Protein AF-A0A1X0C3B9-F1 (afdb_monomer_lite)

Radius of gyration: 15.24 Å; chains: 1; bounding box: 32×29×48 Å

Secondary structure (DSSP, 8-state):
-HHHHHHHHHHHHHHHHHHHHHHHHHTTSS-SSTTT-HHHHHHHHTT--HHHHHHHHTTHHHHHT-TTS-HHHHHHHHHHHHHHHHHHHHHHHHHHHHHHH-

Sequence (102 aa):
MIAIAVVLLILAAVMTVFGLVLYGNGVGQVPDEPGREPAATRKGLARISWKDLFARMKTSIKEMLNDEASRAQQLTATGAFFVMVGLIVVVLALLAIIAAML

Structure (mmCIF, N/CA/C/O backbone):
data_AF-A0A1X0C3B9-F1
#
_entry.id   AF-A0A1X0C3B9-F1
#
loop_
_atom_site.group_PDB
_atom_site.id
_atom_site.type_symbol
_atom_site.label_atom_id
_atom_site.label_alt_id
_atom_site.label_comp_id
_atom_site.label_asym_id
_atom_site.label_entity_id
_atom_site.label_seq_id
_atom_site.pdbx_PDB_ins_code
_atom_site.Cartn_x
_atom_site.Cartn_y
_atom_site.Cartn_z
_atom_site.occupancy
_atom_site.B_iso_or_equiv
_atom_site.auth_seq_id
_atom_site.auth_comp_id
_atom_site.auth_asym_id
_atom_site.auth_atom_id
_atom_site.pdbx_PDB_model_num
ATOM 1 N N . MET A 1 1 ? 15.543 -2.907 -19.403 1.00 81.56 1 MET A N 1
ATOM 2 C CA . MET A 1 1 ? 14.720 -2.083 -18.486 1.00 81.56 1 MET A CA 1
ATOM 3 C C . MET A 1 1 ? 13.280 -2.586 -18.318 1.00 81.56 1 MET A C 1
ATOM 5 O O . MET A 1 1 ? 12.752 -2.474 -17.220 1.00 81.56 1 MET A O 1
ATOM 9 N N . ILE A 1 2 ? 12.664 -3.228 -19.325 1.00 85.88 2 ILE A N 1
ATOM 10 C CA . ILE A 1 2 ? 11.277 -3.743 -19.235 1.00 85.88 2 ILE A CA 1
ATOM 11 C C . ILE A 1 2 ? 11.070 -4.752 -18.091 1.00 85.88 2 ILE A C 1
ATOM 13 O O . ILE A 1 2 ? 10.123 -4.614 -17.328 1.00 85.88 2 ILE A O 1
ATOM 17 N N . ALA A 1 3 ? 11.967 -5.730 -17.914 1.00 88.75 3 ALA A N 1
ATOM 18 C CA . ALA A 1 3 ? 11.847 -6.703 -16.819 1.00 88.75 3 ALA A CA 1
ATOM 19 C C . ALA A 1 3 ? 11.836 -6.032 -15.429 1.00 88.75 3 ALA A C 1
ATOM 21 O O . ALA A 1 3 ? 11.051 -6.407 -14.563 1.00 88.75 3 ALA A O 1
ATOM 22 N N . ILE A 1 4 ? 12.654 -4.989 -15.242 1.00 88.25 4 ILE A N 1
ATOM 23 C CA . ILE A 1 4 ? 12.684 -4.184 -14.012 1.00 88.25 4 ILE A CA 1
ATOM 24 C C . ILE A 1 4 ? 11.345 -3.463 -13.823 1.00 88.25 4 ILE A C 1
ATOM 26 O O . ILE A 1 4 ? 10.789 -3.501 -12.731 1.00 88.25 4 ILE A O 1
ATOM 30 N N . ALA A 1 5 ? 10.789 -2.867 -14.880 1.00 88.38 5 ALA A N 1
ATOM 31 C CA . ALA A 1 5 ? 9.481 -2.220 -14.812 1.00 88.38 5 ALA A CA 1
ATOM 32 C C . ALA A 1 5 ? 8.367 -3.190 -14.389 1.00 88.38 5 ALA A C 1
ATOM 34 O O . ALA A 1 5 ? 7.554 -2.845 -13.537 1.00 88.38 5 ALA A O 1
ATOM 35 N N . VAL A 1 6 ? 8.356 -4.415 -14.925 1.00 93.94 6 VAL A N 1
ATOM 36 C CA . VAL A 1 6 ? 7.379 -5.447 -14.537 1.00 93.94 6 VAL A CA 1
ATOM 37 C C . VAL A 1 6 ? 7.498 -5.784 -13.051 1.00 93.94 6 VAL A C 1
ATOM 39 O O . VAL A 1 6 ? 6.491 -5.808 -12.346 1.00 93.94 6 VAL A O 1
ATOM 42 N N . VAL A 1 7 ? 8.720 -5.987 -12.550 1.00 94.88 7 VAL A N 1
ATOM 43 C CA . VAL A 1 7 ? 8.960 -6.259 -11.123 1.00 94.88 7 VAL A CA 1
ATOM 44 C C . VAL A 1 7 ? 8.491 -5.093 -10.251 1.00 94.88 7 VAL A C 1
ATOM 46 O O . VAL A 1 7 ? 7.811 -5.319 -9.249 1.00 94.88 7 VAL A O 1
ATOM 49 N N . LEU A 1 8 ? 8.788 -3.852 -10.646 1.00 91.19 8 LEU A N 1
ATOM 50 C CA . LEU A 1 8 ? 8.340 -2.655 -9.930 1.00 91.19 8 LEU A CA 1
ATOM 51 C C . LEU A 1 8 ? 6.808 -2.549 -9.908 1.00 91.19 8 LEU A C 1
ATOM 53 O O . LEU A 1 8 ? 6.243 -2.252 -8.861 1.00 91.19 8 LEU A O 1
ATOM 57 N N . LEU A 1 9 ? 6.118 -2.855 -11.011 1.00 92.50 9 LEU A N 1
ATOM 58 C CA . LEU A 1 9 ? 4.651 -2.848 -11.050 1.00 92.50 9 LEU A CA 1
ATOM 59 C C . LEU A 1 9 ? 4.036 -3.888 -10.106 1.00 92.50 9 LEU A C 1
ATOM 61 O O . LEU A 1 9 ? 3.066 -3.581 -9.414 1.00 92.50 9 LEU A O 1
ATOM 65 N N . ILE A 1 10 ? 4.607 -5.095 -10.040 1.00 95.69 10 ILE A N 1
ATOM 66 C CA . ILE A 1 10 ? 4.147 -6.140 -9.111 1.00 95.69 10 ILE A CA 1
ATOM 67 C C . ILE A 1 10 ? 4.343 -5.680 -7.662 1.00 95.69 10 ILE A C 1
ATOM 69 O O . ILE A 1 10 ? 3.411 -5.758 -6.861 1.00 95.69 10 ILE A O 1
ATOM 73 N N . LEU A 1 11 ? 5.525 -5.153 -7.333 1.00 93.75 11 LEU A N 1
ATOM 74 C CA . LEU A 1 11 ? 5.830 -4.611 -6.005 1.00 93.75 11 LEU A CA 1
ATOM 75 C C . LEU A 1 11 ? 4.875 -3.481 -5.620 1.00 93.75 11 LEU A C 1
ATOM 77 O O . LEU A 1 11 ? 4.304 -3.510 -4.532 1.00 93.75 11 LEU A O 1
ATOM 81 N N . ALA A 1 12 ? 4.654 -2.526 -6.524 1.00 91.06 12 ALA A N 1
ATOM 82 C CA . ALA A 1 12 ? 3.720 -1.432 -6.309 1.00 91.06 12 ALA A CA 1
ATOM 83 C C . ALA A 1 12 ? 2.307 -1.948 -6.022 1.00 91.06 12 ALA A C 1
ATOM 85 O O . ALA A 1 12 ? 1.698 -1.541 -5.035 1.00 91.06 12 ALA A O 1
ATOM 86 N N . ALA A 1 13 ? 1.809 -2.888 -6.830 1.00 92.75 13 ALA A N 1
ATOM 87 C CA . ALA A 1 13 ? 0.485 -3.469 -6.639 1.00 92.75 13 ALA A CA 1
ATOM 88 C C . ALA A 1 13 ? 0.353 -4.151 -5.269 1.00 92.75 13 ALA A C 1
ATOM 90 O O . ALA A 1 13 ? -0.609 -3.894 -4.544 1.00 92.75 13 ALA A O 1
ATOM 91 N N . VAL A 1 14 ? 1.335 -4.973 -4.885 1.00 94.50 14 VAL A N 1
ATOM 92 C CA . VAL A 1 14 ? 1.342 -5.660 -3.585 1.00 94.50 14 VAL A CA 1
ATOM 93 C C . VAL A 1 14 ? 1.367 -4.653 -2.436 1.00 94.50 14 VAL A C 1
ATOM 95 O O . VAL A 1 14 ? 0.546 -4.753 -1.524 1.00 94.50 14 VAL A O 1
ATOM 98 N N . MET A 1 15 ? 2.251 -3.653 -2.490 1.00 90.38 15 MET A N 1
ATOM 99 C CA . MET A 1 15 ? 2.370 -2.635 -1.442 1.00 90.38 15 MET A CA 1
ATOM 100 C C . MET A 1 15 ? 1.109 -1.785 -1.316 1.00 90.38 15 MET A C 1
ATOM 102 O O . MET A 1 15 ? 0.651 -1.536 -0.203 1.00 90.38 15 MET A O 1
ATOM 106 N N . THR A 1 16 ? 0.512 -1.371 -2.434 1.00 89.62 16 THR A N 1
ATOM 107 C CA . THR A 1 16 ? -0.718 -0.577 -2.424 1.00 89.62 16 THR A CA 1
ATOM 108 C C . THR A 1 16 ? -1.892 -1.375 -1.864 1.00 89.62 16 THR A C 1
ATOM 110 O O . THR A 1 16 ? -2.608 -0.864 -1.007 1.00 89.62 16 THR A O 1
ATOM 113 N N . VAL A 1 17 ? -2.084 -2.630 -2.286 1.00 91.31 17 VAL A N 1
ATOM 114 C CA . VAL A 1 17 ? -3.180 -3.471 -1.772 1.00 91.31 17 VAL A CA 1
ATOM 115 C C . VAL A 1 17 ? -2.994 -3.752 -0.283 1.00 91.31 17 VAL A C 1
ATOM 117 O O . VAL A 1 17 ? -3.930 -3.569 0.494 1.00 91.31 17 VAL A O 1
ATOM 120 N N . PHE A 1 18 ? -1.787 -4.139 0.127 1.00 90.88 18 PHE A N 1
ATOM 121 C CA . PHE A 1 18 ? -1.471 -4.385 1.531 1.00 90.88 18 PHE A CA 1
ATOM 122 C C . PHE A 1 18 ? -1.670 -3.124 2.385 1.00 90.88 18 PHE A C 1
ATOM 124 O O . PHE A 1 18 ? -2.328 -3.172 3.423 1.00 90.88 18 PHE A O 1
ATOM 131 N N . GLY A 1 19 ? -1.191 -1.974 1.904 1.00 90.12 19 GLY A N 1
ATOM 132 C CA . GLY A 1 19 ? -1.359 -0.688 2.573 1.00 90.12 19 GLY A CA 1
ATOM 133 C C . GLY A 1 19 ? -2.823 -0.274 2.730 1.00 90.12 19 GLY A C 1
ATOM 134 O O . GLY A 1 19 ? -3.220 0.176 3.803 1.00 90.12 19 GLY A O 1
ATOM 135 N N . LEU A 1 20 ? -3.656 -0.486 1.706 1.00 90.19 20 LEU A N 1
ATOM 136 C CA . LEU A 1 20 ? -5.093 -0.200 1.780 1.00 90.19 20 LEU A CA 1
ATOM 137 C C . LEU A 1 20 ? -5.818 -1.106 2.781 1.00 90.19 20 LEU A C 1
ATOM 139 O O . LEU A 1 20 ? -6.714 -0.636 3.480 1.00 90.19 20 LEU A O 1
ATOM 143 N N . VAL A 1 21 ? -5.431 -2.381 2.882 1.00 90.88 21 VAL A N 1
ATOM 144 C CA . VAL A 1 21 ? -5.996 -3.312 3.873 1.00 90.88 21 VAL A CA 1
ATOM 145 C C . VAL A 1 21 ? -5.638 -2.872 5.292 1.00 90.88 21 VAL A C 1
ATOM 147 O O . VAL A 1 21 ? -6.533 -2.773 6.130 1.00 90.88 21 VAL A O 1
ATOM 150 N N . LEU A 1 22 ? -4.369 -2.538 5.551 1.00 88.75 22 LEU A N 1
ATOM 151 C CA . LEU A 1 22 ? -3.926 -2.038 6.858 1.00 88.75 22 LEU A CA 1
ATOM 152 C C . LEU A 1 22 ? -4.605 -0.717 7.230 1.00 88.75 22 LEU A C 1
ATOM 154 O O . LEU A 1 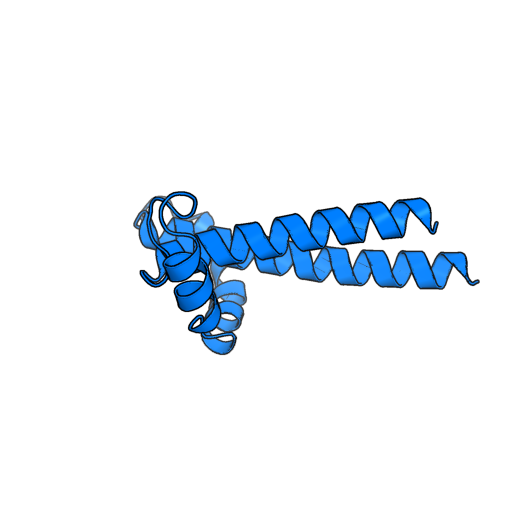22 ? -5.097 -0.567 8.347 1.00 88.75 22 LEU A O 1
ATOM 158 N N . TYR A 1 23 ? -4.677 0.221 6.282 1.00 88.00 23 TYR A N 1
ATOM 159 C CA . TYR A 1 23 ? -5.352 1.498 6.491 1.00 88.00 23 TYR A CA 1
ATOM 160 C C . TYR A 1 23 ? -6.832 1.285 6.797 1.00 88.00 23 TYR A C 1
ATOM 162 O O . TYR A 1 23 ? -7.339 1.803 7.787 1.00 88.00 23 TYR A O 1
ATOM 170 N N . GLY A 1 24 ? -7.508 0.489 5.965 1.00 88.19 24 GLY A N 1
ATOM 171 C CA . GLY A 1 24 ? -8.915 0.146 6.115 1.00 88.19 24 GLY A CA 1
ATOM 172 C C . GLY A 1 24 ? -9.213 -0.517 7.454 1.00 88.19 24 GLY A C 1
ATOM 173 O O . GLY A 1 24 ? -10.237 -0.212 8.058 1.00 88.19 24 GLY A O 1
ATOM 174 N N . ASN A 1 25 ? -8.317 -1.373 7.944 1.00 90.75 25 ASN A N 1
ATOM 175 C CA . ASN A 1 25 ? -8.442 -1.985 9.261 1.00 90.75 25 ASN A CA 1
ATOM 176 C C . ASN A 1 25 ? -8.267 -0.941 10.377 1.00 90.75 25 ASN A C 1
ATOM 178 O O . ASN A 1 25 ? -9.122 -0.826 11.250 1.00 90.75 25 ASN A O 1
ATOM 182 N N . GLY A 1 26 ? -7.240 -0.091 10.280 1.00 84.25 26 GLY A N 1
ATOM 183 C CA . GLY A 1 26 ? -6.990 0.990 11.238 1.00 84.25 26 GLY A CA 1
ATOM 184 C C . GLY A 1 26 ? -8.129 2.014 11.350 1.00 84.25 26 GLY A C 1
ATOM 185 O O . GLY A 1 26 ? -8.377 2.534 12.437 1.00 84.25 26 GLY A O 1
ATOM 186 N N . VAL A 1 27 ? -8.869 2.269 10.262 1.00 88.06 27 VAL A N 1
ATOM 187 C CA . VAL A 1 27 ? -10.071 3.131 10.269 1.00 88.06 27 VAL A CA 1
ATOM 188 C C . VAL A 1 27 ? -11.383 2.376 10.532 1.00 88.06 27 VAL A C 1
ATOM 190 O O . VAL A 1 27 ? -12.456 2.972 10.431 1.00 88.06 27 VAL A O 1
ATOM 193 N N . GLY A 1 28 ? -11.324 1.077 10.845 1.00 86.50 28 GLY A N 1
ATOM 194 C CA . GLY A 1 28 ? -12.492 0.250 11.174 1.00 86.50 28 GLY A CA 1
ATOM 195 C C . GLY A 1 28 ? -13.401 -0.090 9.987 1.00 86.50 28 GLY A C 1
ATOM 196 O O . GLY A 1 28 ? -14.558 -0.458 10.177 1.00 86.50 28 GLY A O 1
ATOM 197 N N . GLN A 1 29 ? -12.913 0.054 8.754 1.00 87.56 29 GLN A N 1
ATOM 198 C CA . GLN A 1 29 ? -13.664 -0.257 7.536 1.00 87.56 29 GLN A CA 1
ATOM 199 C C . GLN A 1 29 ? -13.399 -1.665 6.993 1.00 87.56 29 GLN A C 1
ATOM 201 O O . GLN A 1 29 ? -14.258 -2.216 6.305 1.00 87.56 29 GLN A O 1
ATOM 206 N N . VAL A 1 30 ? -12.231 -2.243 7.278 1.00 88.44 30 VAL A N 1
ATOM 207 C CA . VAL A 1 30 ? -11.848 -3.603 6.871 1.00 88.44 30 VAL A CA 1
ATOM 208 C C . VAL A 1 30 ? -11.778 -4.506 8.111 1.00 88.44 30 VAL A C 1
ATOM 210 O O . VAL A 1 30 ? -11.212 -4.074 9.115 1.00 88.44 30 VAL A O 1
ATOM 213 N N . PRO A 1 31 ? -12.314 -5.743 8.062 1.00 85.00 31 PRO A N 1
ATOM 214 C CA . PRO A 1 31 ? -12.253 -6.682 9.185 1.00 85.00 31 PRO A CA 1
ATOM 215 C C . PRO A 1 31 ? -10.819 -7.021 9.618 1.00 85.00 31 PRO A C 1
ATOM 217 O O . PRO A 1 31 ? -9.893 -6.941 8.811 1.00 85.00 31 PRO A O 1
ATOM 220 N N . ASP A 1 32 ? -10.653 -7.471 10.865 1.00 83.69 32 ASP A N 1
ATOM 221 C CA . ASP A 1 32 ? -9.363 -7.942 11.403 1.00 83.69 32 ASP A CA 1
ATOM 222 C C . ASP A 1 32 ? -8.850 -9.211 10.707 1.00 83.69 32 ASP A C 1
ATOM 224 O O . ASP A 1 32 ? -7.643 -9.397 10.554 1.00 83.69 32 ASP A O 1
ATOM 228 N N . GLU A 1 33 ? -9.763 -10.056 10.218 1.00 83.88 33 GLU A N 1
ATOM 229 C CA . GLU A 1 33 ? -9.459 -11.255 9.430 1.00 83.88 33 GLU A CA 1
ATOM 230 C C . GLU A 1 33 ? -9.925 -11.079 7.970 1.00 83.88 33 GLU A C 1
ATOM 232 O O . GLU A 1 33 ? -10.932 -11.661 7.555 1.00 83.88 33 GLU A O 1
ATOM 237 N N . PRO A 1 34 ? -9.207 -10.299 7.138 1.00 78.94 34 PRO A N 1
ATOM 238 C CA . PRO A 1 34 ? -9.655 -9.974 5.782 1.00 78.94 34 PRO A CA 1
ATOM 239 C C . PRO A 1 34 ? -9.777 -11.196 4.855 1.00 78.94 34 PRO A C 1
ATOM 241 O O . PRO A 1 34 ? -10.512 -11.155 3.870 1.00 78.94 34 PRO A O 1
ATOM 244 N N . GLY A 1 35 ? -9.083 -12.298 5.161 1.00 82.25 35 GLY A N 1
ATOM 245 C CA . GLY A 1 35 ? -9.187 -13.554 4.410 1.00 82.25 35 GLY A CA 1
ATOM 246 C C . GLY A 1 35 ? -10.451 -14.366 4.709 1.00 82.25 35 GLY A C 1
ATOM 247 O O . GLY A 1 35 ? -10.844 -15.195 3.891 1.00 82.25 35 GLY A O 1
ATOM 248 N N . ARG A 1 36 ? -11.101 -14.126 5.853 1.00 83.69 36 ARG A N 1
ATOM 249 C CA . ARG A 1 36 ? -12.290 -14.873 6.286 1.00 83.69 36 ARG A CA 1
ATOM 250 C C . ARG A 1 36 ? -13.569 -14.339 5.652 1.00 83.69 36 ARG A C 1
ATOM 252 O O . ARG A 1 36 ? -14.465 -15.114 5.335 1.00 83.69 36 ARG A O 1
ATOM 259 N N . GLU A 1 37 ? -13.620 -13.030 5.409 1.00 83.62 37 GLU A N 1
ATOM 260 C CA . GLU A 1 37 ? -14.768 -12.347 4.806 1.00 83.62 37 GLU A CA 1
ATOM 261 C C . GLU A 1 37 ? -14.356 -11.473 3.605 1.00 83.62 37 GLU A C 1
ATOM 263 O O . GLU A 1 37 ? -14.415 -10.239 3.659 1.00 83.62 37 GLU A O 1
ATOM 268 N N . PRO A 1 38 ? -13.984 -12.082 2.463 1.00 84.38 38 PRO A N 1
ATOM 269 C CA . PRO A 1 38 ? -13.453 -11.348 1.312 1.00 84.38 38 PRO A CA 1
ATOM 270 C C . PRO A 1 38 ? -14.442 -10.326 0.725 1.00 84.38 38 PRO A C 1
ATOM 272 O O . PRO A 1 38 ? -14.033 -9.290 0.192 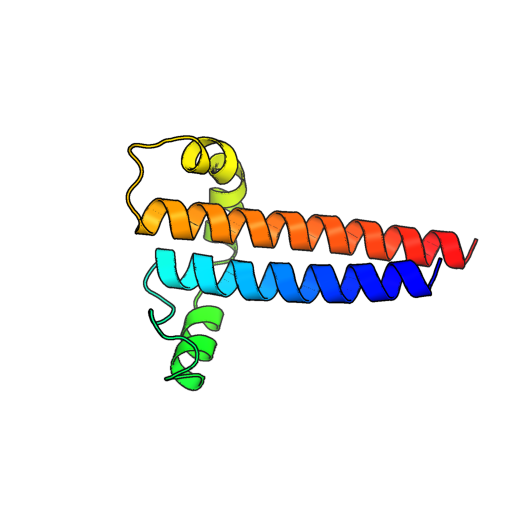1.00 84.38 38 PRO A O 1
ATOM 275 N N . ALA A 1 39 ? -15.750 -10.580 0.834 1.00 84.81 39 ALA A N 1
ATOM 276 C CA . ALA A 1 39 ? -16.785 -9.639 0.406 1.00 84.81 39 ALA A CA 1
ATOM 277 C C . ALA A 1 39 ? -16.849 -8.393 1.310 1.00 84.81 39 ALA A C 1
ATOM 279 O O . ALA A 1 39 ? -16.978 -7.274 0.803 1.00 84.81 39 ALA A O 1
ATOM 280 N N . ALA A 1 40 ? -16.710 -8.572 2.628 1.00 81.56 40 ALA A N 1
ATOM 281 C CA . ALA A 1 40 ? -16.676 -7.475 3.591 1.00 81.56 40 ALA A CA 1
ATOM 282 C C . ALA A 1 40 ? -15.412 -6.628 3.409 1.00 81.56 40 ALA A C 1
ATOM 284 O O . ALA A 1 40 ? -15.507 -5.403 3.354 1.00 81.56 40 ALA A O 1
ATOM 285 N N . THR A 1 41 ? -14.257 -7.258 3.181 1.00 86.00 41 THR A N 1
ATOM 286 C CA . THR A 1 41 ? -13.002 -6.560 2.869 1.00 86.00 41 THR A CA 1
ATOM 287 C C . THR A 1 41 ? -13.112 -5.718 1.606 1.00 86.00 41 THR A C 1
ATOM 289 O O . THR A 1 41 ? -12.786 -4.535 1.640 1.00 86.00 41 THR A O 1
ATOM 292 N N . ARG A 1 42 ? -13.629 -6.265 0.496 1.00 85.81 42 ARG A N 1
ATOM 293 C CA . ARG A 1 42 ? -13.815 -5.485 -0.745 1.00 85.81 42 ARG A CA 1
ATOM 294 C C . ARG A 1 42 ? -14.747 -4.292 -0.541 1.00 85.81 42 ARG A C 1
ATOM 296 O O . ARG A 1 42 ? -14.459 -3.199 -1.024 1.00 85.81 42 ARG A O 1
ATOM 303 N N . LYS A 1 43 ? -15.848 -4.490 0.189 1.00 87.25 43 LYS A N 1
ATOM 304 C CA . LYS A 1 43 ? -16.810 -3.426 0.502 1.00 87.25 43 LYS A CA 1
ATOM 305 C C . LYS A 1 43 ? -16.208 -2.357 1.419 1.00 87.25 43 LYS A C 1
ATOM 307 O O . LYS A 1 43 ? -16.490 -1.178 1.224 1.00 87.25 43 LYS A O 1
ATOM 312 N N . GLY A 1 44 ? -15.383 -2.764 2.381 1.00 83.81 44 GLY A N 1
ATOM 313 C CA . GLY A 1 44 ? -14.623 -1.886 3.266 1.00 83.81 44 GLY A CA 1
ATOM 314 C C . GLY A 1 44 ? -13.603 -1.043 2.513 1.00 83.81 44 GLY A C 1
ATOM 315 O O . GLY A 1 44 ? -13.600 0.176 2.624 1.00 83.81 44 GLY A O 1
ATOM 316 N N . LEU A 1 45 ? -12.806 -1.677 1.651 1.00 86.88 45 LEU A N 1
ATOM 317 C CA . LEU A 1 45 ? -11.829 -0.997 0.798 1.00 86.88 45 LEU A CA 1
ATOM 318 C C . LEU A 1 45 ? -12.483 0.051 -0.115 1.00 86.88 45 LEU A C 1
ATOM 320 O O . LEU A 1 45 ? -11.953 1.146 -0.272 1.00 86.88 45 LEU A O 1
ATOM 324 N N . ALA A 1 46 ? -13.656 -0.251 -0.680 1.00 87.00 46 ALA A N 1
ATOM 325 C CA . ALA A 1 46 ? -14.386 0.673 -1.553 1.00 87.00 46 ALA A CA 1
ATOM 326 C C . ALA A 1 46 ? -14.920 1.926 -0.833 1.00 87.00 46 ALA A C 1
ATOM 328 O O . ALA A 1 46 ? -15.262 2.909 -1.487 1.00 87.00 46 ALA A O 1
ATOM 329 N N . ARG A 1 47 ? -15.017 1.895 0.500 1.00 86.38 47 ARG A N 1
ATOM 330 C CA . ARG A 1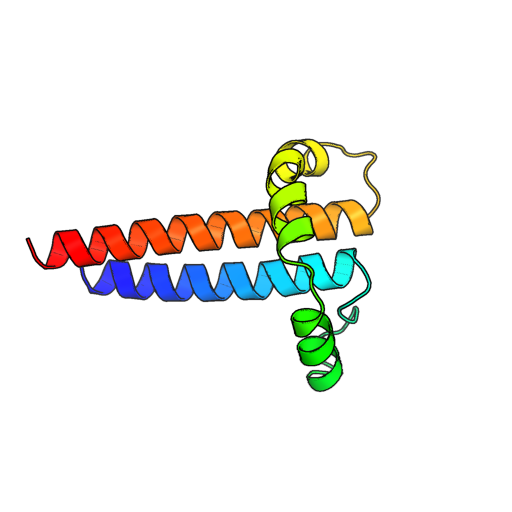 47 ? -15.499 3.007 1.332 1.00 86.38 47 ARG A CA 1
ATOM 331 C C . ARG A 1 47 ? -14.362 3.865 1.899 1.00 86.38 47 ARG A C 1
ATOM 333 O O . ARG A 1 47 ? -14.630 4.876 2.554 1.00 86.38 47 ARG A O 1
ATOM 340 N N . ILE A 1 48 ? -13.105 3.499 1.634 1.00 88.00 48 ILE A N 1
ATOM 341 C CA . ILE A 1 48 ? -11.943 4.278 2.054 1.00 88.00 48 ILE A CA 1
ATOM 342 C C . ILE A 1 48 ? -11.976 5.642 1.361 1.00 88.00 48 ILE A C 1
ATOM 344 O O . ILE A 1 48 ? -11.996 5.755 0.135 1.00 88.00 48 ILE A O 1
ATOM 348 N N . SER A 1 49 ? -11.944 6.697 2.170 1.00 87.44 49 SER A N 1
ATOM 349 C CA . SER A 1 49 ? -11.792 8.061 1.684 1.00 87.44 49 SER A CA 1
ATOM 350 C C . SER A 1 49 ? -10.353 8.283 1.230 1.00 87.44 49 SER A C 1
ATOM 352 O O . SER A 1 49 ? -9.427 8.365 2.038 1.00 87.44 49 SER A O 1
ATOM 354 N N . TRP A 1 50 ? -10.161 8.421 -0.082 1.00 83.25 50 TRP A N 1
ATOM 355 C CA . TRP A 1 50 ? -8.858 8.757 -0.660 1.00 83.25 50 TRP A CA 1
ATOM 356 C C . TRP A 1 50 ? -8.323 10.088 -0.130 1.00 83.25 50 TRP A C 1
ATOM 358 O O . TRP A 1 50 ? -7.129 10.216 0.125 1.00 83.25 50 TRP A O 1
ATOM 368 N N . LYS A 1 51 ? -9.201 11.072 0.094 1.00 83.25 51 LYS A N 1
ATOM 369 C CA . LYS A 1 51 ? -8.814 12.375 0.647 1.00 83.25 51 LYS A CA 1
ATOM 370 C C . LYS A 1 51 ? -8.191 12.223 2.036 1.00 83.25 51 LYS A C 1
ATOM 372 O O . LYS A 1 51 ? -7.141 12.810 2.291 1.00 83.25 51 LYS A O 1
ATOM 377 N N . ASP A 1 52 ? -8.799 11.408 2.893 1.00 83.44 52 ASP A N 1
ATOM 378 C CA . ASP A 1 52 ? -8.309 11.194 4.257 1.00 83.44 52 ASP A CA 1
ATOM 379 C C . ASP A 1 52 ? -7.044 10.332 4.271 1.00 83.44 52 ASP A C 1
ATOM 381 O O . ASP A 1 52 ? -6.143 10.581 5.068 1.00 83.44 52 ASP A O 1
ATOM 385 N N . LEU A 1 53 ? -6.922 9.373 3.348 1.00 81.19 53 LEU A N 1
ATOM 386 C CA . LEU A 1 53 ? -5.701 8.596 3.122 1.00 81.19 53 LEU A CA 1
ATOM 387 C C . LEU A 1 53 ? -4.513 9.505 2.753 1.00 81.19 53 LEU A C 1
ATOM 389 O O . LEU A 1 53 ? -3.452 9.423 3.372 1.00 81.19 53 LEU A O 1
ATOM 393 N N . PHE A 1 54 ? -4.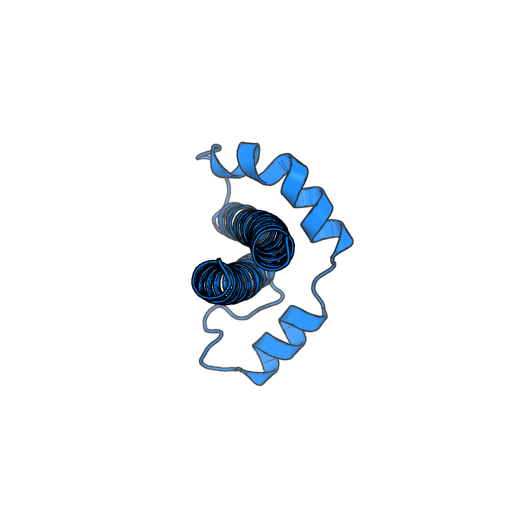693 10.411 1.785 1.00 77.75 54 PHE A N 1
ATOM 394 C CA . PHE A 1 54 ? -3.651 11.357 1.361 1.00 77.75 54 PHE A CA 1
ATOM 395 C C . PHE A 1 54 ? -3.347 12.427 2.412 1.00 77.75 54 PHE A C 1
ATOM 397 O O . PHE A 1 54 ? -2.193 12.832 2.558 1.00 77.75 54 PHE A O 1
ATOM 404 N N . ALA A 1 55 ? -4.350 12.879 3.168 1.00 78.25 55 ALA A N 1
ATOM 405 C CA . ALA A 1 55 ? -4.122 13.786 4.290 1.00 78.25 55 ALA A CA 1
ATOM 406 C C . ALA A 1 55 ? -3.227 13.127 5.351 1.00 78.25 55 ALA A C 1
ATOM 408 O O . ALA A 1 55 ? -2.277 13.750 5.825 1.00 78.25 55 ALA A O 1
ATOM 409 N N . ARG A 1 56 ? -3.473 11.845 5.649 1.00 71.12 56 ARG A N 1
ATOM 410 C CA . ARG A 1 56 ? -2.691 11.070 6.620 1.00 71.12 56 ARG A CA 1
ATOM 411 C C . ARG A 1 56 ? -1.301 10.696 6.122 1.00 71.12 56 ARG A C 1
ATOM 413 O O . ARG A 1 56 ? -0.393 10.615 6.933 1.00 71.12 56 ARG A O 1
ATOM 420 N N . MET A 1 57 ? -1.082 10.552 4.812 1.00 69.31 57 MET A N 1
ATOM 421 C CA . MET A 1 57 ? 0.269 10.372 4.247 1.00 69.31 57 MET A CA 1
ATOM 422 C C . MET A 1 57 ? 1.232 11.507 4.623 1.00 69.31 57 MET A C 1
ATOM 424 O O . MET A 1 57 ? 2.418 11.262 4.814 1.00 69.31 57 MET A O 1
ATOM 428 N N . LYS A 1 58 ? 0.742 12.748 4.766 1.00 64.25 58 LYS A N 1
ATOM 429 C CA . LYS A 1 58 ? 1.592 13.886 5.160 1.00 64.25 58 LYS A CA 1
ATOM 430 C C . LYS A 1 58 ? 2.070 13.801 6.610 1.00 64.25 58 LYS A C 1
ATOM 432 O O . LYS A 1 58 ? 3.109 14.367 6.935 1.00 64.25 58 LYS A O 1
ATOM 437 N N . THR A 1 59 ? 1.318 13.125 7.475 1.00 62.66 59 THR A N 1
ATOM 438 C CA . THR A 1 59 ? 1.615 13.003 8.909 1.00 62.66 59 THR A CA 1
ATOM 439 C C . THR A 1 59 ? 2.077 11.601 9.308 1.00 62.66 59 THR A C 1
ATOM 441 O O . THR A 1 59 ? 2.606 11.436 10.406 1.00 62.66 59 THR A O 1
ATOM 444 N N . SER A 1 60 ? 1.957 10.606 8.420 1.00 58.28 60 SER A N 1
ATOM 445 C CA . SER A 1 60 ? 2.183 9.188 8.726 1.00 58.28 60 SER A CA 1
ATOM 446 C C . SER A 1 60 ? 3.601 8.886 9.190 1.00 58.28 60 SER A C 1
ATOM 448 O O . SER A 1 60 ? 3.775 8.083 10.097 1.00 58.28 60 SER A O 1
ATOM 450 N N . ILE A 1 61 ? 4.612 9.556 8.627 1.00 60.81 61 ILE A N 1
ATOM 451 C CA . ILE A 1 61 ? 6.015 9.374 9.032 1.00 60.81 61 ILE A CA 1
ATOM 452 C C . ILE A 1 61 ? 6.214 9.808 10.491 1.00 60.81 61 ILE A C 1
ATOM 454 O O . ILE A 1 61 ? 6.927 9.150 11.241 1.00 60.81 61 ILE A O 1
ATOM 458 N N . LYS A 1 62 ? 5.553 10.893 10.914 1.00 60.12 62 LYS A N 1
ATOM 459 C CA . LYS A 1 62 ? 5.652 11.419 12.282 1.00 60.12 62 LYS A CA 1
ATOM 460 C C . LYS A 1 62 ? 4.860 10.568 13.279 1.00 60.12 62 LYS A C 1
ATOM 462 O O . LYS A 1 62 ? 5.316 10.377 14.397 1.00 60.12 62 LYS A O 1
ATOM 467 N N . GLU A 1 63 ? 3.697 10.057 12.877 1.00 60.22 63 GLU A N 1
ATOM 468 C CA . GLU A 1 63 ? 2.859 9.195 13.724 1.00 60.22 63 GLU A CA 1
ATOM 469 C C . GLU A 1 63 ? 3.409 7.766 13.855 1.00 60.22 63 GLU A C 1
ATOM 471 O O . GLU A 1 63 ? 3.288 7.182 14.925 1.00 60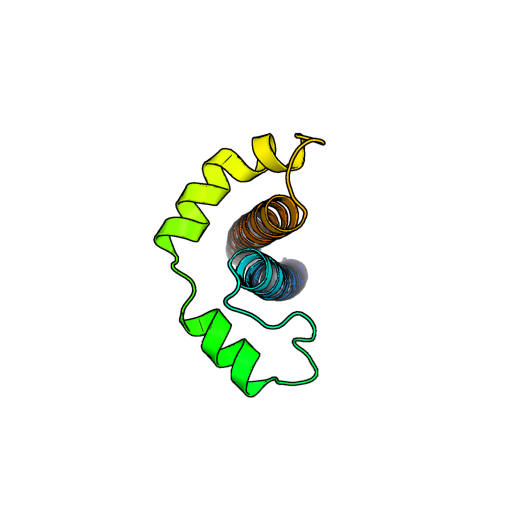.22 63 GLU A O 1
ATOM 476 N N . MET A 1 64 ? 4.066 7.214 12.824 1.00 57.84 64 MET A N 1
ATOM 477 C CA . MET A 1 64 ? 4.739 5.904 12.909 1.00 57.84 64 MET A CA 1
ATOM 478 C C . MET A 1 64 ? 5.918 5.889 13.887 1.00 57.84 64 MET A C 1
ATOM 480 O O . MET A 1 64 ? 6.265 4.828 14.389 1.00 57.84 64 MET A O 1
ATOM 484 N N . LEU A 1 65 ? 6.544 7.042 14.127 1.00 61.69 65 LEU A N 1
ATOM 485 C CA . LEU A 1 65 ? 7.675 7.195 15.047 1.00 61.69 65 LEU A CA 1
ATOM 486 C C . LEU A 1 65 ? 7.232 7.565 16.471 1.00 61.69 65 LEU A C 1
ATOM 488 O O . LEU A 1 65 ? 8.081 7.807 17.325 1.00 61.69 65 LEU A O 1
ATOM 492 N N . ASN A 1 66 ? 5.921 7.655 16.719 1.00 66.62 66 ASN A N 1
ATOM 493 C CA . ASN A 1 66 ? 5.383 7.971 18.032 1.00 66.62 66 ASN A CA 1
ATOM 494 C C . ASN A 1 66 ? 4.951 6.686 18.755 1.00 66.62 66 ASN A C 1
ATOM 496 O O . ASN A 1 66 ? 3.892 6.129 18.460 1.00 66.62 66 ASN A O 1
ATOM 500 N N . ASP A 1 67 ? 5.757 6.239 19.718 1.00 62.25 67 ASP A N 1
ATOM 501 C CA . ASP A 1 67 ? 5.515 5.009 20.490 1.00 62.25 67 ASP A CA 1
ATOM 502 C C . ASP A 1 67 ? 4.259 5.071 21.383 1.00 62.25 67 ASP A C 1
ATOM 504 O O . ASP A 1 67 ? 3.758 4.035 21.814 1.00 62.25 67 ASP A O 1
ATOM 508 N N . GLU A 1 68 ? 3.692 6.259 21.618 1.00 72.56 68 GLU A N 1
ATOM 509 C CA . GLU A 1 68 ? 2.431 6.429 22.360 1.00 72.56 68 GLU A CA 1
ATOM 510 C C . GLU A 1 68 ? 1.174 6.225 21.491 1.00 72.56 68 GLU A C 1
ATOM 512 O O . GLU A 1 68 ? 0.046 6.287 21.988 1.00 72.56 68 GLU A O 1
ATOM 517 N N . ALA A 1 69 ? 1.331 6.004 20.181 1.00 69.50 69 ALA A N 1
ATOM 518 C CA . ALA A 1 69 ? 0.206 5.856 19.265 1.00 69.50 69 ALA A CA 1
ATOM 519 C C . ALA A 1 69 ? -0.576 4.555 19.512 1.00 69.50 69 ALA A C 1
ATOM 521 O O . ALA A 1 69 ? -0.010 3.474 19.686 1.00 69.50 69 ALA A O 1
ATOM 522 N N . SER A 1 70 ? -1.909 4.634 19.451 1.00 79.94 70 SER A N 1
ATOM 523 C CA . SER A 1 70 ? -2.755 3.444 19.570 1.00 79.94 70 SER A CA 1
ATOM 524 C C . SER A 1 70 ? -2.517 2.476 18.405 1.00 79.94 70 SER A C 1
ATOM 526 O O . SER A 1 70 ? -2.167 2.882 17.295 1.00 79.94 70 SER A O 1
ATOM 528 N N . ARG A 1 71 ? -2.780 1.180 18.615 1.00 78.38 71 ARG A N 1
ATOM 529 C CA . ARG A 1 71 ? -2.631 0.146 17.572 1.00 78.38 71 ARG A CA 1
ATOM 530 C C . ARG A 1 71 ? -3.368 0.511 16.275 1.00 78.38 71 ARG A C 1
ATOM 532 O O . ARG A 1 71 ? -2.837 0.308 15.188 1.00 78.38 71 ARG A O 1
ATOM 539 N N . ALA A 1 72 ? -4.562 1.096 16.387 1.00 80.31 72 ALA A N 1
ATOM 540 C CA . ALA A 1 72 ? -5.337 1.570 15.242 1.00 80.31 72 ALA A CA 1
ATOM 541 C C . ALA A 1 72 ? -4.644 2.737 14.516 1.00 80.31 72 ALA A C 1
ATOM 543 O O . ALA A 1 72 ? -4.591 2.754 13.286 1.00 80.31 72 ALA A O 1
ATOM 544 N N . GLN A 1 73 ? -4.059 3.691 15.249 1.00 80.75 73 GLN A N 1
ATOM 545 C CA . GLN A 1 73 ? -3.283 4.787 14.657 1.00 80.75 73 GLN A CA 1
ATOM 546 C C . GLN A 1 73 ? -2.038 4.269 13.933 1.00 80.75 73 GLN A C 1
ATOM 548 O O . GLN A 1 73 ? -1.809 4.667 12.792 1.00 80.75 73 GLN A O 1
ATOM 553 N N . GLN A 1 74 ? -1.304 3.329 14.535 1.00 80.69 74 GLN A N 1
ATOM 554 C CA . GLN A 1 74 ? -0.149 2.688 13.900 1.00 80.69 74 GLN A CA 1
ATOM 555 C C . GLN A 1 74 ? -0.547 1.965 12.607 1.00 80.69 74 GLN A C 1
ATOM 557 O O . GLN A 1 74 ? 0.035 2.230 11.560 1.00 80.69 74 GLN A O 1
ATOM 562 N N . LEU A 1 75 ? -1.601 1.139 12.637 1.00 82.06 75 LEU A N 1
ATOM 563 C CA . LEU A 1 75 ? -2.145 0.461 11.449 1.00 82.06 75 LEU A CA 1
ATOM 564 C C . LEU A 1 75 ? -2.514 1.447 10.337 1.00 82.06 75 LEU A C 1
ATOM 566 O O . LEU A 1 75 ? -2.174 1.240 9.170 1.00 82.06 75 LEU A O 1
ATOM 570 N N . THR A 1 76 ? -3.164 2.550 10.707 1.00 85.25 76 THR A N 1
ATOM 571 C CA . THR A 1 76 ? -3.573 3.583 9.754 1.00 85.25 76 THR A CA 1
ATOM 572 C C . THR A 1 76 ? -2.360 4.288 9.137 1.00 85.25 76 THR A C 1
ATOM 574 O O . THR A 1 76 ? -2.313 4.488 7.922 1.00 85.25 76 THR A O 1
ATOM 577 N N . ALA A 1 77 ? -1.359 4.638 9.949 1.00 82.81 77 ALA A N 1
ATOM 578 C CA . ALA A 1 77 ? -0.142 5.307 9.499 1.00 82.81 77 ALA A CA 1
ATOM 579 C C . ALA A 1 77 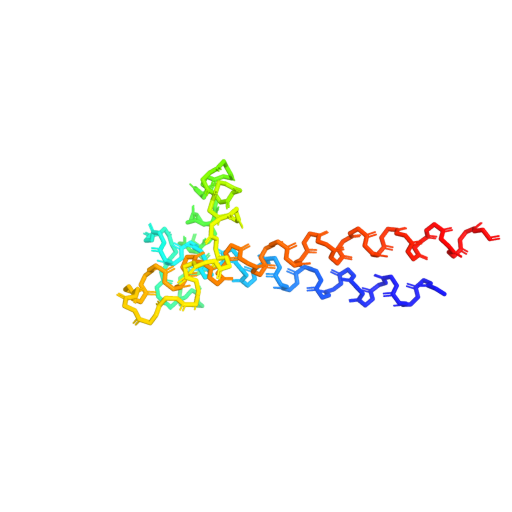? 0.724 4.390 8.619 1.00 82.81 77 ALA A C 1
ATOM 581 O O . ALA A 1 77 ? 1.137 4.800 7.532 1.00 82.81 77 ALA A O 1
ATOM 582 N N . THR A 1 78 ? 0.927 3.134 9.026 1.00 84.88 78 THR A N 1
ATOM 583 C CA . THR A 1 78 ? 1.649 2.124 8.238 1.00 84.88 78 THR A CA 1
ATOM 584 C C . THR A 1 78 ? 0.934 1.829 6.924 1.00 84.88 78 THR A C 1
ATOM 586 O O . THR A 1 78 ? 1.576 1.788 5.876 1.00 84.88 78 THR A O 1
ATOM 589 N N . GLY A 1 79 ? -0.395 1.695 6.942 1.00 86.06 79 GLY A N 1
ATOM 590 C CA . GLY A 1 79 ? -1.184 1.500 5.728 1.00 86.06 79 GLY A CA 1
ATOM 591 C C . GLY A 1 79 ? -1.043 2.657 4.738 1.00 86.06 79 GLY A C 1
ATOM 592 O O . GLY A 1 79 ? -0.736 2.439 3.565 1.00 86.06 79 GLY A O 1
ATOM 593 N N . ALA A 1 80 ? -1.171 3.899 5.218 1.00 86.69 80 ALA A N 1
ATOM 594 C CA . ALA A 1 80 ? -0.970 5.096 4.399 1.00 86.69 80 ALA A CA 1
ATOM 595 C C . ALA A 1 80 ? 0.461 5.184 3.837 1.00 86.69 80 ALA A C 1
ATOM 597 O O . ALA A 1 80 ? 0.646 5.527 2.668 1.00 86.69 80 ALA A O 1
ATOM 598 N N . PHE A 1 81 ? 1.470 4.825 4.636 1.00 86.06 81 PHE A N 1
ATOM 599 C CA . PHE A 1 81 ? 2.866 4.780 4.204 1.00 86.06 81 PHE A CA 1
ATOM 600 C C . PHE A 1 81 ? 3.100 3.739 3.100 1.00 86.06 81 PHE A C 1
ATOM 602 O O . PHE A 1 81 ? 3.709 4.057 2.081 1.00 86.06 81 PHE A O 1
ATOM 609 N N . PHE A 1 82 ? 2.567 2.522 3.240 1.00 89.06 82 PHE A N 1
ATOM 610 C CA . PHE A 1 82 ? 2.681 1.486 2.206 1.00 89.06 82 PHE A CA 1
ATOM 611 C C . PHE A 1 82 ? 2.038 1.909 0.882 1.00 89.06 82 PHE A C 1
ATOM 613 O O . PHE A 1 82 ? 2.622 1.684 -0.179 1.00 89.06 82 PHE A O 1
ATOM 620 N N . VAL A 1 83 ? 0.878 2.575 0.929 1.00 88.19 83 VAL A N 1
ATOM 621 C CA . VAL A 1 83 ? 0.251 3.133 -0.279 1.00 88.19 83 VAL A CA 1
ATOM 622 C C . VAL A 1 83 ? 1.136 4.206 -0.916 1.00 88.19 83 VAL A C 1
ATOM 624 O O . VAL A 1 83 ? 1.314 4.193 -2.134 1.00 88.19 83 VAL A O 1
ATOM 627 N N . MET A 1 84 ? 1.730 5.093 -0.113 1.00 88.94 84 MET A N 1
ATOM 628 C CA . MET A 1 84 ? 2.654 6.124 -0.596 1.00 88.94 84 MET A CA 1
ATOM 629 C C . MET A 1 84 ? 3.868 5.519 -1.304 1.00 88.94 84 MET A C 1
ATOM 631 O O . MET A 1 84 ? 4.201 5.931 -2.414 1.00 88.94 84 MET A O 1
ATOM 635 N N . VAL A 1 85 ? 4.512 4.521 -0.692 1.00 88.88 85 VAL A N 1
ATOM 636 C CA . VAL A 1 85 ? 5.662 3.846 -1.306 1.00 88.88 85 VAL A CA 1
ATOM 637 C C . VAL A 1 85 ? 5.239 3.119 -2.579 1.00 88.88 85 VAL A C 1
ATOM 639 O O . VAL A 1 85 ? 5.922 3.246 -3.591 1.00 88.88 85 VAL A O 1
ATOM 642 N N . GLY A 1 86 ? 4.085 2.445 -2.579 1.00 90.00 86 GLY A N 1
ATOM 643 C CA . GLY A 1 86 ? 3.528 1.830 -3.785 1.00 90.00 86 GLY A CA 1
ATOM 644 C C . GLY A 1 86 ? 3.385 2.832 -4.936 1.00 90.00 86 GLY A C 1
ATOM 645 O O . GLY A 1 86 ? 3.844 2.558 -6.042 1.00 90.00 86 GLY A O 1
ATOM 646 N N . LEU A 1 87 ? 2.855 4.033 -4.671 1.00 90.62 87 LEU A N 1
ATOM 647 C CA . LEU A 1 87 ? 2.745 5.108 -5.668 1.00 90.62 87 LEU A CA 1
ATOM 648 C C . LEU A 1 87 ? 4.111 5.577 -6.190 1.00 90.62 87 LEU A C 1
ATOM 650 O O . LEU A 1 87 ? 4.270 5.766 -7.395 1.00 90.62 87 LEU A O 1
ATOM 654 N N . ILE A 1 88 ? 5.109 5.728 -5.315 1.00 91.38 88 ILE A N 1
ATOM 655 C CA . ILE A 1 88 ? 6.482 6.077 -5.721 1.00 91.38 88 ILE A CA 1
ATOM 656 C C . ILE A 1 88 ? 7.057 4.990 -6.637 1.00 91.38 88 ILE A C 1
ATOM 658 O O . ILE A 1 88 ? 7.639 5.296 -7.678 1.00 91.38 88 ILE A O 1
ATOM 662 N N . VAL A 1 89 ? 6.853 3.717 -6.294 1.00 93.06 89 VAL A N 1
ATOM 663 C CA . VAL A 1 89 ? 7.312 2.582 -7.104 1.00 93.06 89 VAL A CA 1
ATOM 664 C C . VAL A 1 89 ? 6.613 2.550 -8.468 1.00 93.06 89 VAL A C 1
ATOM 666 O O . VAL A 1 89 ? 7.276 2.260 -9.463 1.00 93.06 89 VAL A O 1
ATOM 669 N N . VAL A 1 90 ? 5.327 2.922 -8.566 1.00 93.00 90 VAL A N 1
ATOM 670 C CA . VAL A 1 90 ? 4.654 3.101 -9.871 1.00 93.00 90 VAL A CA 1
ATOM 671 C C . VAL A 1 90 ? 5.375 4.151 -10.716 1.00 93.00 90 VAL A C 1
ATOM 673 O O . VAL A 1 90 ? 5.644 3.901 -11.889 1.00 93.00 90 VAL A O 1
ATOM 676 N N . VAL A 1 91 ? 5.735 5.303 -10.141 1.00 93.62 91 VAL A N 1
ATOM 677 C CA . VAL A 1 91 ? 6.473 6.352 -10.870 1.00 93.62 91 VAL A CA 1
ATOM 678 C C . VAL A 1 91 ? 7.824 5.827 -11.364 1.00 93.62 91 VAL A C 1
ATOM 680 O O . VAL A 1 91 ? 8.171 6.032 -12.527 1.00 93.62 91 VAL A O 1
ATOM 683 N N . LEU A 1 92 ? 8.561 5.088 -10.530 1.00 93.12 92 LEU A N 1
ATOM 684 C CA . LEU A 1 92 ? 9.821 4.452 -10.934 1.00 93.12 92 LEU A CA 1
ATOM 685 C C . LEU A 1 92 ? 9.621 3.426 -12.056 1.00 93.12 92 LEU A C 1
ATOM 687 O O . LEU A 1 92 ? 10.435 3.359 -12.977 1.00 93.12 92 LEU A O 1
ATOM 691 N N . ALA A 1 93 ? 8.534 2.652 -12.014 1.00 91.06 93 ALA A N 1
ATOM 692 C CA . ALA A 1 93 ? 8.200 1.706 -13.072 1.00 91.06 93 ALA A CA 1
ATOM 693 C C . ALA A 1 93 ? 7.951 2.423 -14.406 1.00 91.06 93 ALA A C 1
ATOM 695 O O . ALA A 1 93 ? 8.471 1.995 -15.435 1.00 91.06 93 ALA A O 1
ATOM 696 N N . LEU A 1 94 ? 7.220 3.543 -14.389 1.00 92.62 94 LEU A N 1
ATOM 697 C CA . LEU A 1 94 ? 6.984 4.364 -15.580 1.00 92.62 94 LEU A CA 1
ATOM 698 C C . LEU A 1 94 ? 8.291 4.930 -16.147 1.00 92.62 94 LEU A C 1
ATOM 700 O O . LEU A 1 94 ? 8.514 4.850 -17.354 1.00 92.62 94 LEU A O 1
ATOM 704 N N . LEU A 1 95 ? 9.188 5.429 -15.291 1.00 93.12 95 LEU A N 1
ATOM 705 C CA . LEU A 1 95 ? 10.515 5.886 -15.715 1.00 93.12 95 LEU A CA 1
ATOM 706 C C . LEU A 1 95 ? 11.340 4.752 -16.334 1.00 93.12 95 LEU A C 1
ATOM 708 O O . LEU A 1 95 ? 11.990 4.959 -17.355 1.00 93.12 95 LEU A O 1
ATOM 712 N N . ALA A 1 96 ? 11.281 3.544 -15.768 1.00 89.00 96 ALA A N 1
ATOM 713 C CA . ALA A 1 96 ? 11.956 2.375 -16.326 1.00 89.00 96 ALA A CA 1
ATOM 714 C C . ALA A 1 96 ? 11.388 1.964 -17.696 1.00 89.00 96 ALA A C 1
ATOM 716 O O . ALA A 1 96 ? 12.149 1.507 -18.547 1.00 89.00 96 ALA A O 1
ATOM 717 N N . ILE A 1 97 ? 10.081 2.138 -17.929 1.00 89.88 97 ILE A N 1
ATOM 718 C CA . ILE A 1 97 ? 9.453 1.912 -19.242 1.00 89.88 97 ILE A CA 1
ATOM 719 C C . ILE A 1 97 ? 9.936 2.958 -20.245 1.00 89.88 97 ILE A C 1
ATOM 721 O O . ILE A 1 97 ? 10.378 2.589 -21.328 1.00 89.88 97 ILE A O 1
ATOM 725 N N . ILE A 1 98 ? 9.913 4.243 -19.879 1.00 93.31 98 ILE A N 1
ATOM 726 C CA . ILE A 1 98 ? 10.398 5.336 -20.737 1.00 93.31 98 ILE A CA 1
ATOM 727 C C . ILE A 1 98 ? 11.867 5.105 -21.107 1.00 93.31 98 ILE A C 1
ATOM 729 O O . ILE A 1 98 ? 12.215 5.134 -22.281 1.00 93.31 98 ILE A O 1
ATOM 733 N N . ALA A 1 99 ? 12.710 4.779 -20.126 1.00 91.69 99 ALA A N 1
ATOM 734 C CA . ALA A 1 99 ? 14.121 4.467 -20.340 1.00 91.69 99 ALA A CA 1
ATOM 735 C C . ALA A 1 99 ? 14.361 3.177 -21.142 1.00 91.69 99 ALA A C 1
ATOM 737 O O . ALA A 1 99 ? 15.463 2.965 -21.625 1.00 91.69 99 ALA A O 1
ATOM 738 N N . ALA A 1 100 ? 13.374 2.282 -21.253 1.00 89.62 100 ALA A N 1
ATOM 739 C CA . ALA A 1 100 ? 13.468 1.115 -22.129 1.00 89.62 100 ALA A CA 1
ATOM 740 C C . ALA A 1 100 ? 13.165 1.442 -23.597 1.00 89.62 100 ALA A C 1
ATOM 742 O O . ALA A 1 100 ? 13.495 0.637 -24.464 1.00 89.62 100 ALA A O 1
ATOM 743 N N . MET A 1 101 ? 12.459 2.549 -23.842 1.00 89.12 101 MET A N 1
ATOM 744 C CA . MET A 1 101 ? 12.020 2.991 -25.168 1.00 89.12 101 MET A CA 1
ATOM 745 C C . MET A 1 101 ? 12.936 4.059 -25.782 1.00 89.12 101 MET A C 1
ATOM 747 O O . MET A 1 101 ? 12.800 4.342 -26.970 1.00 89.12 101 MET A O 1
ATOM 751 N N . LEU A 1 102 ? 13.819 4.657 -24.977 1.00 87.62 102 LEU A N 1
ATOM 752 C CA . LEU A 1 102 ? 14.914 5.537 -25.398 1.00 87.62 102 LEU A CA 1
ATOM 753 C C . LEU A 1 102 ? 16.168 4.711 -25.696 1.00 87.62 102 LEU A C 1
ATOM 755 O O . LEU A 1 102 ? 16.865 5.065 -26.669 1.00 87.62 102 LEU A O 1
#

Foldseek 3Di:
DLVLLVVLLVLLVVLLVQLLQLQLVLVVLADPCCVVCVVSRVRSSVPDDPVVLVVLLVCLVVQCPDPPDDPSSNSNSSSSVSNVVSVVSNVVSVVVVVVVVD

Organism: Mycolicibacterium celeriflavum (NCBI:txid1249101)

pLDDT: mean 84.24, std 9.14, range [57.84, 95.69]